Protein AF-A0A3B1BY13-F1 (afdb_monomer)

Secondary structure (DSSP, 8-state):
-HHHHHHHHHHHHHT-----------GGGSTT--STT-SSSS--SS--SPPTTTS--TT--

Organism: NCBI:txid652676

Structure (mmCIF, N/CA/C/O backbone):
data_AF-A0A3B1BY13-F1
#
_entry.id   AF-A0A3B1BY13-F1
#
loop_
_atom_site.group_PDB
_atom_site.id
_atom_site.type_symbol
_atom_site.label_atom_id
_atom_site.label_alt_id
_atom_site.label_comp_id
_atom_site.label_asym_id
_atom_site.label_entity_id
_atom_site.label_seq_id
_atom_site.pdbx_PDB_ins_code
_atom_site.Cartn_x
_atom_site.Cartn_y
_atom_site.Cartn_z
_atom_site.occupancy
_atom_site.B_iso_or_equiv
_atom_site.auth_seq_id
_atom_site.auth_comp_id
_atom_site.auth_asym_id
_atom_site.auth_atom_id
_atom_site.pdbx_PDB_model_num
ATOM 1 N N . MET A 1 1 ? 42.792 -0.062 -39.696 1.00 67.06 1 MET A N 1
ATOM 2 C CA . MET A 1 1 ? 42.081 0.889 -38.806 1.00 67.06 1 MET A CA 1
ATOM 3 C C . MET A 1 1 ? 40.566 0.682 -38.808 1.00 67.06 1 MET A C 1
ATOM 5 O O . MET A 1 1 ? 40.031 0.360 -37.763 1.00 67.06 1 MET A O 1
ATOM 9 N N . ARG A 1 2 ? 39.868 0.725 -39.955 1.00 73.50 2 ARG A N 1
ATOM 10 C CA . ARG A 1 2 ? 38.395 0.551 -40.024 1.00 73.50 2 ARG A CA 1
ATOM 11 C C . ARG A 1 2 ? 37.847 -0.748 -39.401 1.00 73.50 2 ARG A C 1
ATOM 13 O O . ARG A 1 2 ? 36.820 -0.716 -38.742 1.00 73.50 2 ARG A O 1
ATOM 20 N N . LYS A 1 3 ? 38.553 -1.877 -39.553 1.00 66.94 3 LYS A N 1
ATOM 21 C CA . LYS A 1 3 ? 38.157 -3.174 -38.965 1.00 66.94 3 LYS A CA 1
ATOM 22 C C . LYS A 1 3 ? 38.206 -3.183 -37.428 1.00 66.94 3 LYS A C 1
ATOM 24 O O . LYS A 1 3 ? 37.385 -3.841 -36.811 1.00 66.94 3 LYS A O 1
ATOM 29 N N . PHE A 1 4 ? 39.116 -2.414 -36.826 1.00 77.06 4 PHE A N 1
ATOM 30 C CA . PHE A 1 4 ? 39.245 -2.306 -35.370 1.00 77.06 4 PHE A CA 1
ATOM 31 C C . PHE A 1 4 ? 38.044 -1.572 -34.7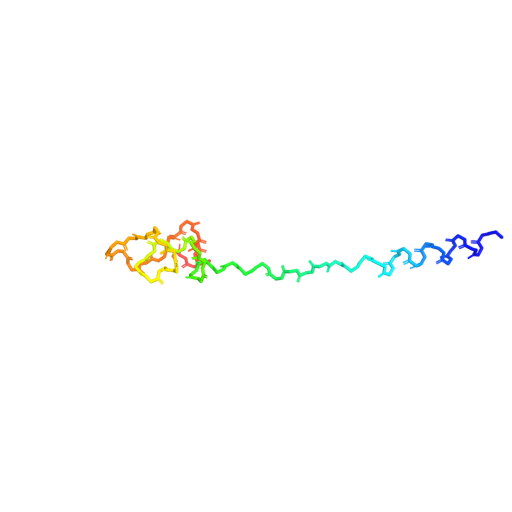59 1.00 77.06 4 PHE A C 1
ATOM 33 O O . PHE A 1 4 ? 37.458 -2.052 -33.798 1.00 77.06 4 PHE A O 1
ATOM 40 N N . TYR A 1 5 ? 37.600 -0.479 -35.388 1.00 76.50 5 TYR A N 1
ATOM 41 C CA . TYR A 1 5 ? 36.400 0.251 -34.967 1.00 76.50 5 TYR A CA 1
ATOM 42 C C . TYR A 1 5 ? 35.113 -0.573 -35.094 1.00 76.50 5 TYR A C 1
ATOM 44 O O . TYR A 1 5 ? 34.224 -0.434 -34.263 1.00 76.50 5 TYR A O 1
ATOM 52 N N . ILE A 1 6 ? 35.026 -1.465 -36.088 1.00 81.94 6 ILE A N 1
ATOM 53 C CA . ILE A 1 6 ? 33.877 -2.372 -36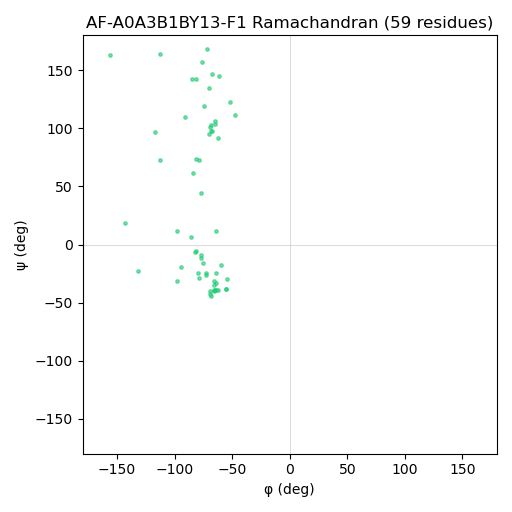.248 1.00 81.94 6 ILE A CA 1
ATOM 54 C C . ILE A 1 6 ? 33.838 -3.407 -35.115 1.00 81.94 6 ILE A C 1
ATOM 56 O O . ILE A 1 6 ? 32.784 -3.624 -34.525 1.00 81.94 6 ILE A O 1
ATOM 60 N N . PHE A 1 7 ? 34.984 -4.002 -34.769 1.00 81.25 7 PHE A N 1
ATOM 61 C CA . PHE A 1 7 ? 35.076 -4.923 -33.630 1.00 81.25 7 PHE A CA 1
ATOM 62 C C . PHE A 1 7 ? 34.745 -4.235 -32.301 1.00 81.25 7 PHE A C 1
ATOM 64 O O . PHE A 1 7 ? 34.050 -4.805 -31.463 1.00 81.25 7 PHE A O 1
ATOM 71 N N . LEU A 1 8 ? 35.194 -2.992 -32.130 1.00 80.25 8 LEU A N 1
ATOM 72 C CA . LEU A 1 8 ? 34.954 -2.211 -30.920 1.00 80.25 8 LEU A CA 1
ATOM 73 C C . LEU A 1 8 ? 33.475 -1.805 -30.785 1.00 80.25 8 LEU A C 1
ATOM 75 O O . LEU A 1 8 ? 32.904 -1.918 -29.705 1.00 80.25 8 LEU A O 1
ATOM 79 N N . ALA A 1 9 ? 32.824 -1.430 -31.889 1.00 79.50 9 ALA A N 1
ATOM 80 C CA . ALA A 1 9 ? 31.388 -1.151 -31.918 1.00 79.50 9 ALA A CA 1
ATOM 81 C C . ALA A 1 9 ? 30.534 -2.404 -31.643 1.00 79.50 9 ALA A C 1
ATOM 83 O O . ALA A 1 9 ? 29.543 -2.323 -30.921 1.00 79.50 9 ALA A O 1
ATOM 84 N N . ALA A 1 10 ? 30.934 -3.569 -32.164 1.00 79.00 10 ALA A N 1
ATOM 85 C CA . ALA A 1 10 ? 30.237 -4.832 -31.916 1.00 79.00 10 ALA A CA 1
ATOM 86 C C . ALA A 1 10 ? 30.322 -5.272 -30.442 1.00 79.00 10 ALA A C 1
ATOM 88 O O . ALA A 1 10 ? 29.325 -5.713 -29.876 1.00 79.00 10 ALA A O 1
ATOM 89 N N . LEU A 1 11 ? 31.481 -5.097 -29.797 1.00 74.75 11 LEU A N 1
ATOM 90 C CA . LEU A 1 11 ? 31.665 -5.384 -28.368 1.00 74.75 11 LEU A CA 1
ATOM 91 C C . LEU A 1 11 ? 30.813 -4.478 -27.472 1.00 74.75 11 LEU A C 1
ATOM 93 O O . LEU A 1 11 ? 30.239 -4.946 -26.492 1.00 74.75 11 LEU A O 1
ATOM 97 N N . ILE A 1 12 ? 30.693 -3.199 -27.831 1.00 77.25 12 ILE A N 1
ATOM 98 C CA . ILE A 1 12 ? 29.832 -2.241 -27.129 1.00 77.25 12 ILE A CA 1
ATOM 99 C C . ILE A 1 12 ? 28.355 -2.645 -27.261 1.00 77.25 12 ILE A C 1
ATOM 101 O O . ILE A 1 12 ? 27.624 -2.594 -26.278 1.00 77.25 12 ILE A O 1
ATOM 105 N N . PHE A 1 13 ? 27.928 -3.126 -28.432 1.00 69.75 13 PHE A N 1
ATOM 106 C CA . PHE A 1 13 ? 26.541 -3.538 -28.675 1.00 69.75 13 PHE A CA 1
ATOM 107 C C . PHE A 1 13 ? 26.110 -4.767 -27.849 1.00 69.75 13 PHE A C 1
ATOM 109 O O . PHE A 1 13 ? 24.975 -4.826 -27.387 1.00 69.75 13 PHE A O 1
ATOM 116 N N . ILE A 1 14 ? 27.019 -5.719 -27.607 1.00 72.25 14 ILE A N 1
ATOM 117 C CA . ILE A 1 14 ? 26.753 -6.941 -26.818 1.00 72.25 14 ILE A CA 1
ATOM 118 C C . ILE A 1 14 ? 26.627 -6.639 -25.310 1.00 72.25 14 ILE A C 1
ATOM 120 O O . ILE A 1 14 ? 25.960 -7.375 -24.589 1.00 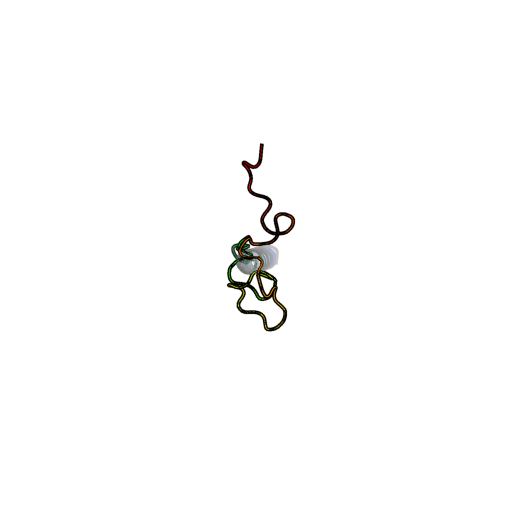72.25 14 ILE A O 1
ATOM 124 N N . GLY A 1 15 ? 27.228 -5.546 -24.826 1.00 69.69 15 GLY A N 1
ATOM 125 C CA . GLY A 1 15 ? 27.167 -5.137 -23.417 1.00 69.69 15 GLY A CA 1
ATOM 126 C C . GLY A 1 15 ? 25.849 -4.481 -22.985 1.00 69.69 15 GLY A C 1
ATOM 127 O O . GLY A 1 15 ? 25.618 -4.331 -21.786 1.00 69.69 15 GLY A O 1
ATOM 128 N N . TYR A 1 16 ? 24.971 -4.107 -23.923 1.00 67.19 16 TYR A N 1
ATOM 129 C CA . TYR A 1 16 ? 23.649 -3.546 -23.619 1.00 67.19 16 TYR A CA 1
ATOM 130 C C . TYR A 1 16 ? 22.621 -4.652 -23.369 1.00 67.19 16 TYR A C 1
ATOM 132 O O . TYR A 1 16 ? 21.615 -4.768 -24.067 1.00 67.19 16 TYR A O 1
ATOM 140 N N . SER A 1 17 ? 22.852 -5.471 -22.350 1.00 67.19 17 SER A N 1
ATOM 141 C CA . SER A 1 17 ? 21.787 -6.300 -21.792 1.00 67.19 17 SER A CA 1
ATOM 142 C C . SER A 1 17 ? 20.750 -5.361 -21.176 1.00 67.19 17 SER A C 1
ATOM 144 O O . SER A 1 17 ? 20.980 -4.787 -20.111 1.00 67.19 17 SER A O 1
ATOM 146 N N . THR A 1 18 ? 19.619 -5.148 -21.848 1.00 68.50 18 THR A N 1
ATOM 147 C CA . THR A 1 18 ? 18.482 -4.441 -21.255 1.00 68.50 18 THR A CA 1
ATOM 148 C C . THR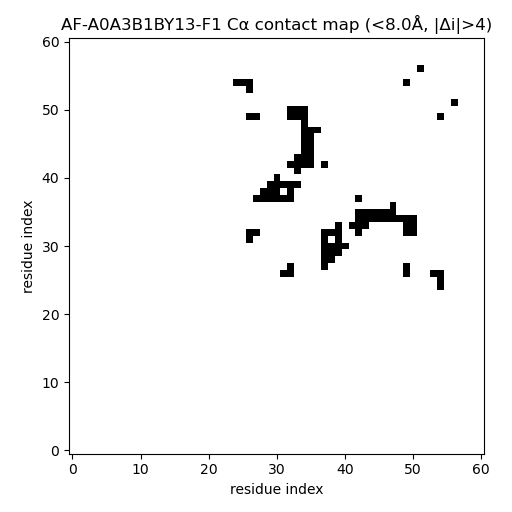 A 1 18 ? 17.959 -5.292 -20.107 1.00 68.50 18 THR A C 1
ATOM 150 O O . THR A 1 18 ? 17.366 -6.346 -20.329 1.00 68.50 18 THR A O 1
ATOM 153 N N . SER A 1 19 ? 18.231 -4.865 -18.876 1.00 66.69 19 SER A N 1
ATOM 154 C CA . SER A 1 19 ? 17.718 -5.492 -17.662 1.00 66.69 19 SER A CA 1
ATOM 155 C C . SER A 1 19 ? 16.193 -5.394 -17.648 1.00 66.69 19 SER A C 1
ATOM 157 O O . SER A 1 19 ? 15.635 -4.408 -17.168 1.00 66.69 19 SER A O 1
ATOM 159 N N . ASP A 1 20 ? 15.512 -6.404 -18.182 1.00 67.12 20 ASP A N 1
ATOM 160 C CA . ASP A 1 20 ? 14.058 -6.521 -18.112 1.00 67.12 20 ASP A CA 1
ATOM 161 C C . ASP A 1 20 ? 13.684 -7.043 -16.719 1.00 67.12 20 ASP A C 1
ATOM 163 O O . ASP A 1 20 ? 13.387 -8.216 -16.488 1.00 67.12 20 ASP A O 1
ATOM 167 N N . ALA A 1 21 ? 13.826 -6.166 -15.725 1.00 68.94 21 ALA A N 1
ATOM 168 C CA . ALA A 1 21 ? 13.275 -6.421 -14.411 1.00 68.94 21 ALA A CA 1
ATOM 169 C C . ALA A 1 21 ? 11.755 -6.368 -14.560 1.00 68.94 21 ALA A C 1
ATOM 171 O O . ALA A 1 21 ? 11.179 -5.282 -14.668 1.00 68.94 21 ALA A O 1
ATOM 172 N N . ALA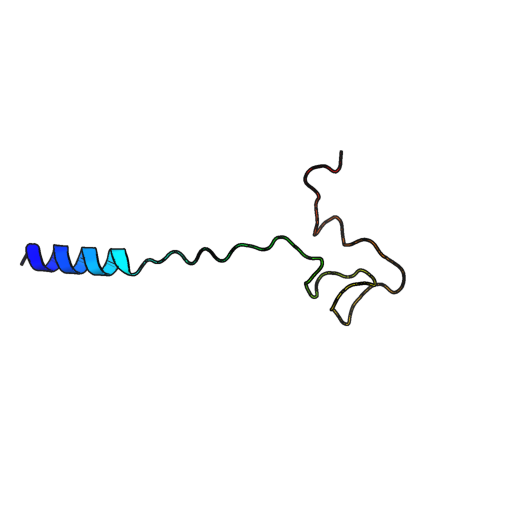 A 1 22 ? 11.121 -7.543 -14.585 1.00 66.12 22 ALA A N 1
ATOM 173 C CA . ALA A 1 22 ? 9.673 -7.664 -14.608 1.00 66.12 22 ALA A CA 1
ATOM 174 C C . ALA A 1 22 ? 9.085 -6.749 -13.526 1.00 66.12 22 ALA A C 1
ATOM 176 O O . ALA A 1 22 ? 9.284 -6.965 -12.327 1.00 66.12 22 ALA A O 1
ATOM 177 N N . ARG A 1 23 ? 8.392 -5.685 -13.947 1.00 64.50 23 ARG A N 1
ATOM 178 C CA . ARG A 1 23 ? 7.701 -4.796 -13.016 1.00 64.50 23 ARG A CA 1
ATOM 179 C C . ARG A 1 23 ? 6.524 -5.568 -12.447 1.00 64.50 23 ARG A C 1
ATOM 181 O O . ARG A 1 23 ? 5.469 -5.659 -13.070 1.00 64.50 23 ARG A O 1
ATOM 188 N N . ILE A 1 24 ? 6.729 -6.169 -11.279 1.00 63.38 24 ILE A N 1
ATOM 189 C 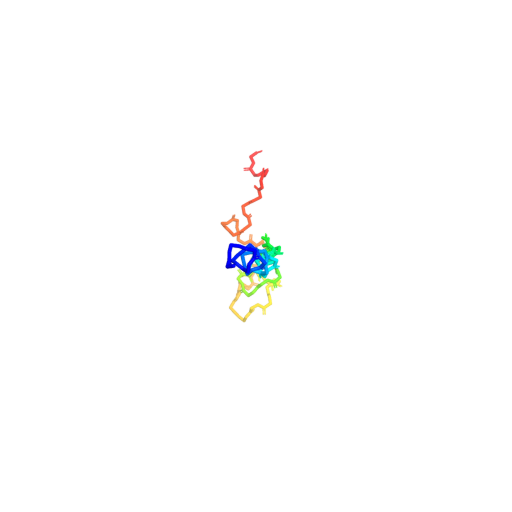CA . ILE A 1 24 ? 5.659 -6.813 -10.532 1.00 63.38 24 ILE A CA 1
ATOM 190 C C . ILE A 1 24 ? 4.717 -5.701 -10.060 1.00 63.38 24 ILE A C 1
ATOM 192 O O . ILE A 1 24 ? 4.965 -5.037 -9.056 1.00 63.38 24 ILE A O 1
ATOM 196 N N . ASN A 1 25 ? 3.631 -5.489 -10.806 1.00 66.62 25 ASN A N 1
ATOM 197 C CA . ASN A 1 25 ? 2.536 -4.580 -10.449 1.00 66.62 25 ASN A CA 1
ATOM 198 C C . ASN A 1 25 ? 1.628 -5.215 -9.377 1.00 66.62 25 ASN A C 1
ATOM 200 O O . ASN A 1 25 ? 0.403 -5.208 -9.487 1.00 66.62 25 ASN A O 1
ATOM 204 N N . ASP A 1 26 ? 2.234 -5.824 -8.358 1.00 77.94 26 ASP A N 1
ATOM 205 C CA . ASP A 1 26 ? 1.535 -6.474 -7.256 1.00 77.94 26 ASP A CA 1
ATOM 206 C C . ASP A 1 26 ? 1.876 -5.765 -5.948 1.00 77.94 26 ASP A C 1
ATOM 208 O O . ASP A 1 26 ? 2.903 -6.030 -5.325 1.00 77.94 26 ASP A O 1
ATOM 212 N N . VAL A 1 27 ? 1.006 -4.850 -5.514 1.00 84.62 27 VAL A N 1
ATOM 213 C CA . VAL A 1 27 ? 1.193 -4.162 -4.238 1.00 84.62 27 VAL A CA 1
ATOM 214 C C . VAL A 1 27 ? 0.859 -5.053 -3.027 1.00 84.62 27 VAL A C 1
ATOM 216 O O . VAL A 1 27 ? 1.361 -4.744 -1.945 1.00 84.62 27 VAL A O 1
ATOM 219 N N . ARG A 1 28 ? 0.149 -6.194 -3.178 1.00 88.00 28 ARG A N 1
ATOM 220 C CA . ARG A 1 28 ? -0.284 -7.092 -2.073 1.00 88.00 28 ARG A CA 1
ATOM 221 C C . ARG A 1 28 ? 0.882 -7.550 -1.207 1.00 88.00 28 ARG A C 1
ATOM 223 O O . ARG A 1 28 ? 0.744 -7.632 0.012 1.00 88.00 28 ARG A O 1
ATOM 230 N N . ASN A 1 29 ? 2.018 -7.811 -1.845 1.00 87.81 29 ASN A N 1
ATOM 231 C CA . ASN A 1 29 ? 3.215 -8.369 -1.221 1.00 87.81 29 ASN A CA 1
ATOM 232 C C . ASN A 1 29 ? 4.266 -7.304 -0.860 1.00 87.81 29 ASN A C 1
ATOM 234 O O . ASN A 1 29 ? 5.401 -7.630 -0.522 1.00 87.81 29 ASN A O 1
ATOM 238 N N . THR A 1 30 ? 3.910 -6.020 -0.921 1.00 88.38 30 THR A N 1
ATOM 239 C CA . THR A 1 30 ? 4.822 -4.907 -0.622 1.00 88.38 30 THR A CA 1
ATOM 240 C C . THR A 1 30 ? 4.408 -4.176 0.650 1.00 88.38 30 THR A C 1
ATOM 242 O O . THR A 1 30 ? 3.263 -4.263 1.090 1.00 88.38 30 THR A O 1
ATOM 245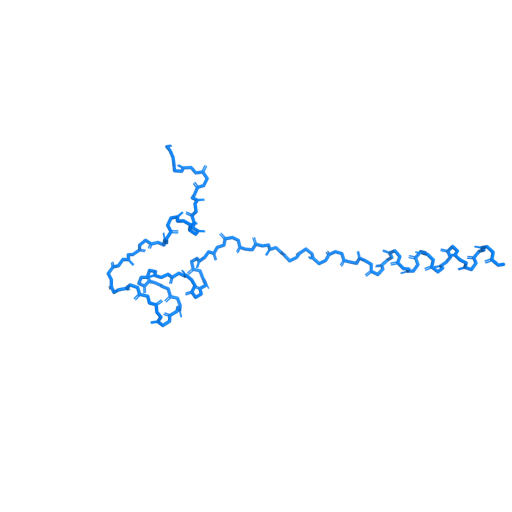 N N . LYS A 1 31 ? 5.312 -3.364 1.213 1.00 91.06 31 LYS A N 1
ATOM 246 C CA . LYS A 1 31 ? 5.008 -2.501 2.371 1.00 91.06 31 LYS A CA 1
ATOM 247 C C . LYS A 1 31 ? 3.881 -1.490 2.114 1.00 91.06 31 LYS A C 1
ATOM 249 O O . LYS A 1 31 ? 3.333 -0.962 3.071 1.00 91.06 31 LYS A O 1
ATOM 254 N N . HIS A 1 32 ? 3.538 -1.230 0.852 1.00 89.56 32 HIS A N 1
ATOM 255 C CA . HIS A 1 32 ? 2.442 -0.337 0.477 1.00 89.56 32 HIS A CA 1
ATOM 256 C C . HIS A 1 32 ? 1.064 -1.015 0.530 1.00 89.56 32 HIS A C 1
ATOM 258 O O . HIS A 1 32 ? 0.052 -0.336 0.367 1.00 89.56 32 HIS A O 1
ATOM 264 N N . ASN A 1 33 ? 0.977 -2.330 0.765 1.00 91.31 33 ASN A N 1
ATOM 265 C CA . ASN A 1 33 ? -0.293 -2.943 1.134 1.00 91.31 33 ASN A CA 1
ATOM 266 C C . ASN A 1 33 ? -0.678 -2.459 2.538 1.00 91.31 33 ASN A C 1
ATOM 268 O O . ASN A 1 33 ? -0.206 -2.995 3.536 1.00 91.31 33 ASN A O 1
ATOM 272 N N . LEU A 1 34 ? -1.538 -1.445 2.601 1.00 93.19 34 LEU A N 1
ATOM 273 C CA . LEU A 1 34 ? -2.032 -0.884 3.858 1.00 93.19 34 LEU A CA 1
ATOM 274 C C . LEU A 1 34 ? -3.260 -1.634 4.406 1.00 93.19 34 LEU A C 1
ATOM 276 O O . LEU A 1 34 ? -3.838 -1.183 5.388 1.00 93.19 34 LEU A O 1
ATOM 280 N N . SER A 1 35 ? -3.681 -2.753 3.803 1.00 94.00 35 SER A N 1
ATOM 281 C CA . SER A 1 35 ? -4.731 -3.611 4.381 1.00 94.00 35 SER A CA 1
ATOM 282 C C . SER A 1 35 ? -4.217 -4.365 5.614 1.00 94.00 35 SER A C 1
ATOM 284 O O . SER A 1 35 ? -3.008 -4.464 5.834 1.00 94.00 35 SER A O 1
ATOM 286 N N . VAL A 1 36 ? -5.113 -4.995 6.380 1.00 96.75 36 VAL A N 1
ATOM 287 C CA . VAL A 1 36 ? -4.759 -5.824 7.556 1.00 96.75 36 VAL A CA 1
ATOM 288 C C . VAL A 1 36 ? -3.738 -6.927 7.236 1.00 96.75 36 VAL A C 1
ATOM 290 O O . VAL A 1 36 ? -2.927 -7.300 8.090 1.00 96.75 36 VAL A O 1
ATOM 293 N N . SER A 1 37 ? -3.753 -7.420 5.993 1.00 94.44 37 SER A N 1
ATOM 294 C CA . SER A 1 37 ? -2.862 -8.474 5.491 1.00 94.44 37 SER A CA 1
ATOM 295 C C . SER A 1 37 ? -1.479 -7.971 5.063 1.00 94.44 37 SER A C 1
ATOM 297 O O . SER A 1 37 ? -0.615 -8.772 4.717 1.00 94.44 37 SER A O 1
ATOM 299 N N . GLY A 1 38 ? -1.259 -6.654 5.078 1.00 94.19 38 GLY A N 1
ATOM 300 C CA . GLY A 1 38 ? -0.023 -6.032 4.631 1.00 94.19 38 GLY A CA 1
ATOM 301 C C . GLY A 1 38 ? 1.214 -6.451 5.434 1.00 94.19 38 GLY A C 1
ATOM 302 O O . GLY A 1 38 ? 1.125 -6.602 6.659 1.00 94.19 38 GLY A O 1
ATOM 303 N N . PRO A 1 39 ? 2.388 -6.575 4.777 1.00 94.38 39 PRO A N 1
ATOM 304 C CA . PRO A 1 39 ? 3.659 -6.873 5.439 1.00 94.38 39 PRO A CA 1
ATOM 305 C C . PRO A 1 39 ? 4.263 -5.648 6.152 1.00 94.38 39 PRO A C 1
ATOM 307 O O . PRO A 1 39 ? 5.269 -5.772 6.849 1.00 94.38 39 PRO A O 1
ATOM 310 N N . GLY A 1 40 ? 3.700 -4.452 5.945 1.00 93.81 40 GLY A N 1
ATOM 311 C CA . GLY A 1 40 ? 4.133 -3.213 6.586 1.00 93.81 40 GLY A CA 1
ATOM 312 C C . GLY A 1 40 ? 3.681 -3.097 8.044 1.00 93.81 40 GLY A C 1
ATOM 313 O O . GLY A 1 40 ? 2.700 -3.705 8.470 1.00 93.81 40 GLY A O 1
ATOM 314 N N . THR A 1 41 ? 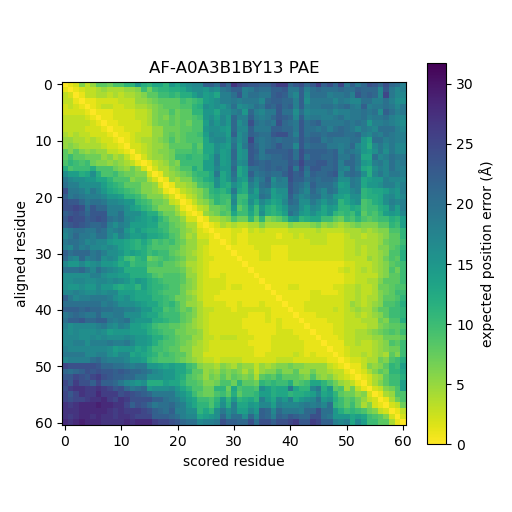4.395 -2.274 8.812 1.00 96.19 41 THR A N 1
ATOM 315 C CA . THR A 1 41 ? 4.030 -1.927 10.197 1.00 96.19 41 THR A CA 1
ATOM 316 C C . THR A 1 41 ? 2.921 -0.879 10.257 1.00 96.19 41 THR A C 1
ATOM 318 O O . THR A 1 41 ? 2.136 -0.868 11.199 1.00 96.19 41 THR A O 1
ATOM 321 N N . VAL A 1 42 ? 2.839 -0.018 9.240 1.00 94.94 42 VAL A N 1
ATOM 322 C CA . VAL A 1 42 ? 1.727 0.911 9.032 1.00 94.94 42 VAL A CA 1
ATOM 323 C C . VAL A 1 42 ? 0.699 0.215 8.154 1.00 94.94 42 VAL A C 1
ATOM 325 O O . VAL A 1 42 ? 0.946 -0.025 6.974 1.00 94.94 42 VAL A O 1
ATOM 328 N N . LYS A 1 43 ? -0.444 -0.127 8.742 1.00 94.62 43 LYS A N 1
ATOM 329 C CA . LYS A 1 43 ? -1.567 -0.767 8.059 1.00 94.62 43 LYS A CA 1
ATOM 330 C C . LYS A 1 43 ? -2.871 -0.496 8.795 1.00 94.62 43 LYS A C 1
ATOM 332 O O . LYS A 1 43 ? -2.867 -0.101 9.958 1.00 94.62 43 LYS A O 1
ATOM 337 N N . ALA A 1 44 ? -3.982 -0.709 8.109 1.00 95.44 44 ALA A N 1
ATOM 338 C CA . ALA A 1 44 ? -5.307 -0.605 8.680 1.00 95.44 44 ALA A CA 1
ATOM 339 C C . ALA A 1 44 ? -5.550 -1.717 9.706 1.00 95.44 44 ALA A C 1
ATOM 341 O O . ALA A 1 44 ? -5.089 -2.846 9.539 1.00 95.44 44 ALA A O 1
ATOM 342 N N . SER A 1 45 ? -6.330 -1.403 10.739 1.00 96.44 45 SER A N 1
ATOM 343 C CA . SER A 1 45 ? -6.754 -2.381 11.748 1.00 96.44 45 SER A CA 1
ATOM 344 C C . SER A 1 45 ? -7.926 -3.247 11.282 1.00 96.44 45 SER A C 1
ATOM 346 O O . SER A 1 45 ? -8.105 -4.350 11.787 1.00 96.44 45 SER A O 1
ATOM 348 N N . THR A 1 46 ? -8.732 -2.754 10.337 1.00 96.69 46 THR A N 1
ATOM 349 C CA . THR A 1 46 ? -9.984 -3.406 9.912 1.00 96.69 46 THR A CA 1
ATOM 350 C C . THR A 1 46 ? -10.150 -3.534 8.398 1.00 96.69 46 THR A C 1
ATOM 352 O O . THR A 1 46 ? -10.891 -4.405 7.952 1.00 96.69 46 THR A O 1
ATOM 355 N N . GLU A 1 47 ? -9.476 -2.711 7.588 1.00 94.56 47 GLU A N 1
ATOM 356 C CA . GLU A 1 47 ? -9.643 -2.751 6.132 1.00 94.56 47 GLU A CA 1
ATOM 357 C C . GLU A 1 47 ? -8.943 -3.975 5.532 1.00 94.56 47 GLU A C 1
ATOM 359 O O . GLU A 1 47 ? -7.726 -4.144 5.640 1.00 94.56 47 GLU A O 1
ATOM 364 N N . THR A 1 48 ? -9.719 -4.837 4.884 1.00 93.62 48 THR A N 1
ATOM 365 C CA . THR A 1 48 ? -9.234 -6.097 4.299 1.00 93.62 48 THR A CA 1
ATOM 366 C C . THR A 1 48 ? -8.863 -5.959 2.830 1.00 93.62 48 THR A C 1
ATOM 368 O O . THR A 1 48 ? -8.102 -6.775 2.307 1.00 93.62 48 THR A O 1
ATOM 371 N N . ARG A 1 49 ? -9.367 -4.925 2.155 1.00 90.44 49 ARG A N 1
ATOM 372 C CA . ARG A 1 49 ? -9.129 -4.678 0.735 1.00 90.44 49 ARG A CA 1
ATOM 373 C C . ARG A 1 49 ? -7.821 -3.926 0.558 1.00 90.44 49 ARG A C 1
ATOM 375 O O . ARG A 1 49 ? -7.469 -3.037 1.329 1.00 90.44 49 ARG A O 1
ATOM 382 N N . VAL A 1 50 ? -7.098 -4.271 -0.499 1.00 87.88 50 VAL A N 1
ATOM 383 C CA . VAL A 1 50 ? -5.899 -3.529 -0.886 1.00 87.88 50 VAL A CA 1
ATOM 384 C C . VAL A 1 50 ? -6.320 -2.288 -1.679 1.00 87.88 50 VAL A C 1
ATOM 386 O O . VAL A 1 50 ? -7.293 -2.335 -2.428 1.00 87.88 50 VAL A O 1
ATOM 389 N N . CYS A 1 51 ? -5.617 -1.170 -1.480 1.00 80.00 51 CYS A N 1
ATOM 390 C CA . CYS A 1 51 ? -5.990 0.139 -2.018 1.00 80.00 51 CYS A CA 1
ATOM 391 C C . CYS A 1 51 ? -6.246 0.104 -3.539 1.00 80.00 51 CYS A C 1
ATOM 393 O O . CYS A 1 51 ? -5.350 -0.240 -4.313 1.00 80.00 51 CYS A O 1
ATOM 395 N N . VAL A 1 52 ? -7.451 0.512 -3.964 1.00 73.69 52 VAL A N 1
ATOM 396 C CA . VAL A 1 52 ? -7.899 0.478 -5.375 1.00 73.69 52 VAL A CA 1
ATOM 397 C C . VAL A 1 52 ? -7.083 1.406 -6.280 1.00 73.69 52 VAL A C 1
ATOM 399 O O . VAL A 1 52 ? -6.973 1.177 -7.480 1.00 73.69 52 VAL A O 1
ATOM 402 N N . PHE A 1 53 ? -6.476 2.447 -5.702 1.00 68.25 53 PHE A N 1
ATOM 403 C CA . PHE A 1 53 ? -5.590 3.360 -6.423 1.00 68.25 53 PHE A CA 1
ATOM 404 C C . PHE A 1 53 ? -4.242 2.712 -6.763 1.00 68.25 53 PHE A C 1
ATOM 406 O O . PHE A 1 53 ? -3.607 3.101 -7.734 1.00 68.25 53 PHE A O 1
ATOM 413 N N . CYS A 1 54 ? -3.807 1.723 -5.977 1.00 69.25 54 CYS A N 1
ATOM 414 C CA . CYS A 1 54 ? -2.539 1.019 -6.178 1.00 69.25 54 CYS A CA 1
ATOM 415 C C . CYS A 1 54 ? -2.724 -0.311 -6.926 1.00 69.25 54 CYS A C 1
ATOM 417 O O . CYS A 1 54 ? -1.847 -0.715 -7.683 1.00 69.25 54 CYS A O 1
ATOM 419 N N . HIS A 1 55 ? -3.868 -0.975 -6.741 1.00 71.56 55 HIS A N 1
ATOM 420 C CA . HIS A 1 55 ? -4.330 -2.078 -7.581 1.00 71.56 55 HIS A CA 1
ATOM 421 C C . HIS A 1 55 ? -5.563 -1.648 -8.348 1.00 71.56 55 HIS A C 1
ATOM 423 O O . HIS A 1 55 ? -6.663 -2.087 -8.024 1.00 71.56 55 HIS A O 1
ATOM 429 N N . THR A 1 56 ? -5.392 -0.790 -9.346 1.00 65.50 56 THR A N 1
ATOM 430 C CA . THR A 1 56 ? -6.482 -0.468 -10.267 1.00 65.50 56 THR A CA 1
ATOM 431 C C . THR A 1 56 ? -6.739 -1.723 -11.102 1.00 65.50 56 THR A C 1
ATOM 433 O O . THR A 1 56 ?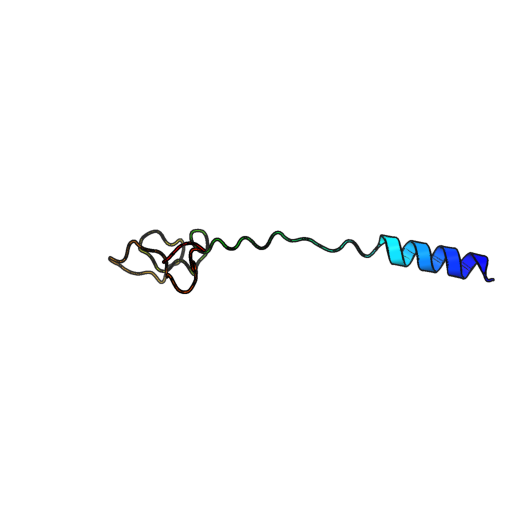 -5.934 -2.033 -11.983 1.00 65.50 56 THR A O 1
ATOM 436 N N . PRO A 1 57 ? -7.773 -2.534 -10.813 1.00 66.25 57 PRO A N 1
ATOM 437 C CA . PRO A 1 57 ? -7.990 -3.759 -11.561 1.00 66.25 57 PRO A CA 1
ATOM 438 C C . PRO A 1 57 ? -8.437 -3.342 -12.960 1.00 66.25 57 PRO A C 1
ATOM 440 O O . PRO A 1 57 ? -9.324 -2.500 -13.089 1.00 66.25 57 PRO A O 1
ATOM 443 N N . HIS A 1 58 ? -7.886 -3.952 -14.011 1.00 54.69 58 HIS A N 1
ATOM 444 C CA . HIS A 1 58 ? -8.250 -3.643 -15.403 1.00 54.69 58 HIS A CA 1
ATOM 445 C C . HIS A 1 58 ? -9.719 -3.980 -15.776 1.00 54.69 58 HIS A C 1
ATOM 447 O O . HIS A 1 58 ? -10.056 -3.992 -16.953 1.00 54.69 58 HIS A O 1
ATOM 453 N N . GLN A 1 59 ? -10.586 -4.284 -14.801 1.00 51.91 59 GLN A N 1
ATOM 454 C CA . GLN A 1 59 ? -11.970 -4.744 -14.982 1.00 51.91 59 GLN A CA 1
ATOM 455 C C . GLN A 1 59 ? -12.944 -4.185 -13.922 1.00 51.91 59 GLN A C 1
ATOM 457 O O . GLN A 1 59 ? -14.010 -4.749 -13.713 1.00 51.91 59 GLN A O 1
ATOM 462 N N . ALA A 1 60 ? -12.600 -3.103 -13.215 1.00 53.19 60 ALA A N 1
ATOM 463 C CA . ALA A 1 60 ? -13.568 -2.418 -12.355 1.00 53.19 60 ALA A CA 1
ATOM 464 C C . ALA A 1 60 ? -14.447 -1.475 -13.199 1.00 53.19 60 ALA A C 1
ATOM 466 O O . ALA A 1 60 ? -14.221 -0.270 -13.181 1.00 53.19 60 ALA A O 1
ATOM 467 N N . ASN A 1 61 ? -15.380 -2.045 -13.970 1.00 49.19 61 ASN A N 1
ATOM 468 C CA . ASN A 1 61 ? -16.581 -1.403 -14.522 1.00 49.19 61 ASN A CA 1
ATOM 469 C C . ASN A 1 61 ? -17.659 -2.468 -14.727 1.00 49.19 61 ASN A C 1
ATOM 471 O O . ASN A 1 61 ? -17.362 -3.452 -15.441 1.00 49.19 61 ASN A O 1
#

Mean predicted aligned error: 11.14 Å

Solvent-accessible surface area (backbone atoms only — not comparable to full-atom values): 3952 Å² total; per-residue (Å²): 112,74,69,58,55,52,55,53,51,52,56,56,60,69,68,64,71,76,80,79,70,78,78,75,86,57,48,68,87,29,60,78,12,39,11,56,83,23,80,30,92,66,48,37,91,77,45,77,65,66,56,55,90,73,55,65,61,99,70,86,121

pLDDT: mean 78.63, std 13.03, range [49.19, 96.75]

Foldseek 3Di:
DVVVVVVVVVVVVVPPPPPCPPPPLDCLADLQQQDPSHPHPRHDPHHHDGDCVSVVDPPPD

Sequence (61 aa):
MRKFYIFLAALIFIGYSTSDAARINDVRNTKHNLSVSGPGTVKASTETRVCVFCHTPHQAN

Radius of gyration: 22.62 Å; Cα contacts (8 Å, |Δi|>4): 52; chains: 1; bounding box: 59×12×52 Å